Protein AF-B0CFI7-F1 (afdb_monomer)

Organism: Acaryochloris marina (strain MBIC 11017) (NCBI:txid329726)

Solvent-accessible surface area (backbone atoms only — not comparable to full-atom values): 7699 Å² total; per-residue (Å²): 131,90,52,71,66,58,32,52,49,47,22,70,41,61,67,42,56,55,71,58,42,42,52,53,54,68,72,40,55,72,67,60,38,50,46,51,53,52,19,49,52,55,17,55,74,74,70,41,62,69,40,56,46,61,66,74,72,33,76,87,41,39,67,55,53,53,52,38,52,52,51,19,47,54,52,48,54,50,52,50,51,53,52,46,56,52,30,47,74,76,36,50,72,57,36,68,71,58,54,97,61,78,49,47,63,60,54,28,44,52,42,30,40,50,49,35,35,74,77,68,68,39,90,68,59,44,62,61,71,58,28,77,88,57,88,83,102

Secondary structure (DSSP, 8-state):
---HHHHHHHHHHH---HHHHHHHHHHS-HHHHHHHHHHHHHHHHHT------GGGS-TTTHHHHHHHHHHHHHHHHHHHHHHHHHHHHH-HHHHHHS-TTTTHHHHHHHHHHHHHHHHH---PPPHHHH-TTS---

Mean predicted aligned error: 4.76 Å

Foldseek 3Di:
DDDLVLLVLLCVLQVDPSVVSVVLLVPDDPVLNVQLSVQSVVSVVVVHSFGARVCCVPPVCVVVLVVLLVVLCVVLVVVQVVVLVVCCVVPVPVSVVCPPDPPSLVSSQVSSCVCCCPVPVDRGDGSCRSRVPDDGD

Sequence (137 aa):
MLDNSDVMLFHRVTGCPIAQGKFYLQNLSFEKRFKMIDALQVAHQSGTSELHDPLEDDPDLQPIFEDVRLQARQEVDREHRQRMIELQNTSPKAADLCHPGRGLCHQQWLVMKRILREKYGIEWMTPAEMNPFIVFD

Structure (mmCIF, N/CA/C/O backbone):
data_AF-B0CFI7-F1
#
_entry.id   AF-B0CFI7-F1
#
loop_
_atom_site.group_PDB
_atom_site.id
_atom_site.type_symbol
_atom_site.label_atom_id
_atom_site.label_alt_id
_atom_site.label_comp_id
_atom_site.label_asym_id
_atom_site.label_entity_id
_atom_site.label_seq_id
_atom_site.pdbx_PDB_ins_code
_atom_site.Cartn_x
_atom_site.Cartn_y
_atom_site.Cartn_z
_atom_site.occupancy
_atom_site.B_iso_or_equiv
_atom_site.auth_seq_id
_atom_site.auth_comp_id
_atom_site.auth_asym_id
_atom_site.auth_atom_id
_atom_site.pdbx_PDB_model_num
ATOM 1 N N . MET A 1 1 ? 14.861 -13.433 -13.491 1.00 66.62 1 MET A N 1
ATOM 2 C CA . ME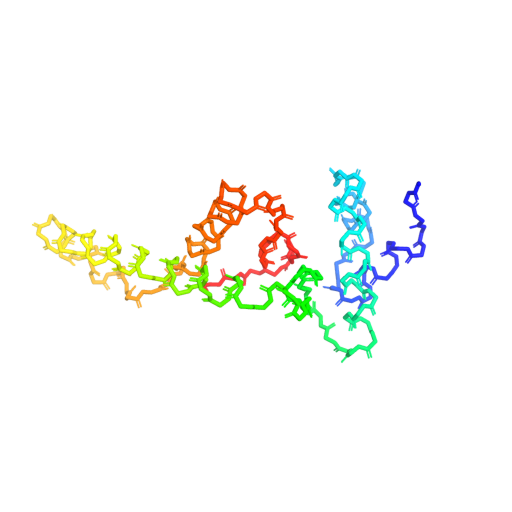T A 1 1 ? 15.922 -13.523 -12.459 1.00 66.62 1 MET A CA 1
ATOM 3 C C . MET A 1 1 ? 16.158 -12.105 -11.954 1.00 66.62 1 MET A C 1
ATOM 5 O O . MET A 1 1 ? 16.040 -11.212 -12.774 1.00 66.62 1 MET A O 1
ATOM 9 N N . LEU A 1 2 ? 16.369 -11.883 -10.650 1.00 83.94 2 LEU A N 1
ATOM 10 C CA . LEU A 1 2 ? 16.616 -10.529 -10.122 1.00 83.94 2 LEU A CA 1
ATOM 11 C C . LEU A 1 2 ? 17.992 -10.051 -10.596 1.00 83.94 2 LEU A C 1
ATOM 13 O O . LEU A 1 2 ? 18.971 -10.751 -10.326 1.00 83.94 2 LEU A O 1
ATOM 17 N N . ASP A 1 3 ? 18.057 -8.913 -11.283 1.00 91.00 3 ASP A N 1
ATOM 18 C CA . ASP A 1 3 ? 19.324 -8.341 -11.727 1.00 91.00 3 ASP A CA 1
ATOM 19 C C . ASP A 1 3 ? 19.977 -7.539 -10.588 1.00 91.00 3 ASP A C 1
ATOM 21 O O . ASP A 1 3 ? 19.315 -6.961 -9.724 1.00 91.00 3 ASP A O 1
ATOM 25 N N . ASN A 1 4 ? 21.307 -7.494 -10.572 1.00 92.69 4 ASN A N 1
ATOM 26 C CA . ASN A 1 4 ? 22.043 -6.620 -9.667 1.00 92.69 4 ASN A CA 1
ATOM 27 C C . ASN A 1 4 ? 21.726 -5.144 -9.948 1.00 92.69 4 ASN A C 1
ATOM 29 O O . ASN A 1 4 ? 21.750 -4.343 -9.015 1.00 92.69 4 ASN A O 1
ATOM 33 N N . SER A 1 5 ? 21.411 -4.784 -11.199 1.00 94.12 5 SER A N 1
ATOM 34 C CA . SER A 1 5 ? 20.990 -3.423 -11.547 1.00 94.12 5 SER A CA 1
ATOM 35 C C . SER A 1 5 ? 19.700 -3.014 -10.818 1.00 94.12 5 SER A C 1
ATOM 37 O O . SER A 1 5 ? 19.664 -1.922 -10.251 1.00 94.12 5 SER A O 1
ATOM 39 N N . ASP A 1 6 ? 18.717 -3.917 -10.705 1.00 94.75 6 ASP A N 1
ATOM 40 C CA . ASP A 1 6 ? 17.463 -3.692 -9.969 1.00 94.75 6 ASP A CA 1
ATOM 41 C C . ASP A 1 6 ? 17.723 -3.410 -8.485 1.00 94.75 6 ASP A C 1
ATOM 43 O O . ASP A 1 6 ? 17.160 -2.487 -7.899 1.00 94.75 6 ASP A O 1
ATOM 47 N N . VAL A 1 7 ? 18.620 -4.183 -7.865 1.00 95.00 7 VAL A N 1
ATOM 48 C CA . VAL A 1 7 ? 18.988 -4.002 -6.451 1.00 95.00 7 VAL A CA 1
ATOM 49 C C . VAL A 1 7 ? 19.688 -2.658 -6.236 1.00 95.00 7 VAL A C 1
ATOM 51 O O . VAL A 1 7 ? 19.430 -1.970 -5.246 1.00 95.00 7 VAL A O 1
ATOM 54 N N . MET A 1 8 ? 20.569 -2.267 -7.159 1.00 95.69 8 MET A N 1
ATOM 55 C CA . MET A 1 8 ? 21.259 -0.978 -7.091 1.00 95.69 8 MET A CA 1
ATOM 56 C C . MET A 1 8 ? 20.297 0.194 -7.300 1.00 95.69 8 MET A C 1
ATOM 58 O O . MET A 1 8 ? 20.432 1.213 -6.622 1.00 95.69 8 MET A O 1
ATOM 62 N N . LEU A 1 9 ? 19.318 0.049 -8.197 1.00 94.69 9 LEU A N 1
ATOM 63 C CA . LEU A 1 9 ? 18.261 1.035 -8.404 1.00 94.69 9 LEU A CA 1
ATOM 64 C C . LEU A 1 9 ? 17.400 1.180 -7.146 1.00 94.69 9 LE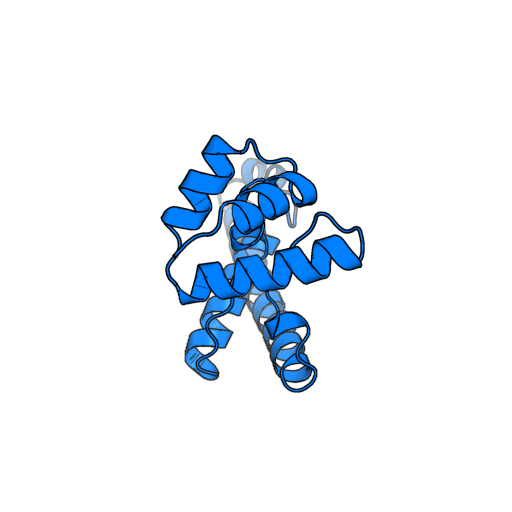U A C 1
ATOM 66 O O . LEU A 1 9 ? 17.184 2.295 -6.678 1.00 94.69 9 LEU A O 1
ATOM 70 N N . PHE A 1 10 ? 17.000 0.057 -6.547 1.00 93.69 10 PHE A N 1
ATOM 71 C CA . PHE A 1 10 ? 16.253 0.030 -5.294 1.00 93.69 10 PHE A CA 1
ATOM 72 C C . PHE A 1 10 ? 16.967 0.800 -4.182 1.00 93.69 10 PHE A C 1
ATOM 74 O O . PHE A 1 10 ? 16.374 1.675 -3.551 1.00 93.69 10 PHE A O 1
ATOM 81 N N . HIS A 1 11 ? 18.257 0.519 -3.975 1.00 93.19 11 HIS A N 1
ATOM 82 C CA . HIS A 1 11 ? 19.086 1.241 -3.009 1.00 93.19 11 HIS A CA 1
ATOM 83 C C . HIS A 1 11 ? 19.149 2.742 -3.316 1.00 93.19 11 HIS A C 1
ATOM 85 O O . HIS A 1 11 ? 19.003 3.558 -2.411 1.00 93.19 11 HIS A O 1
ATOM 91 N N . ARG A 1 12 ? 19.342 3.110 -4.587 1.00 93.00 12 ARG A N 1
ATOM 92 C CA . ARG A 1 12 ? 19.456 4.511 -5.009 1.00 93.00 12 ARG A CA 1
ATOM 93 C C . ARG A 1 12 ? 18.182 5.312 -4.748 1.00 93.00 12 ARG A C 1
ATOM 95 O O . ARG A 1 12 ? 18.289 6.451 -4.313 1.00 93.00 12 ARG A O 1
ATOM 102 N N . VAL A 1 13 ? 17.015 4.740 -5.042 1.00 92.88 13 VAL A N 1
ATOM 103 C CA . VAL A 1 13 ? 15.723 5.434 -4.916 1.00 92.88 13 VAL A CA 1
ATOM 104 C C . VAL A 1 13 ? 15.261 5.491 -3.460 1.00 92.88 13 VAL A C 1
ATOM 106 O O . VAL A 1 13 ? 14.839 6.541 -2.990 1.00 92.88 13 VAL A O 1
ATOM 109 N N . THR A 1 14 ? 15.369 4.380 -2.729 1.00 90.00 14 THR A N 1
ATOM 110 C CA . THR A 1 14 ? 14.785 4.258 -1.380 1.00 90.00 14 THR A CA 1
ATOM 111 C C . THR A 1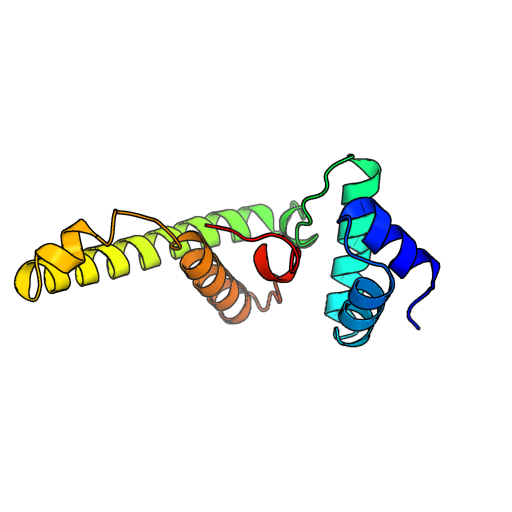 14 ? 15.769 4.544 -0.245 1.00 90.00 14 THR A C 1
ATOM 113 O O . THR A 1 14 ? 15.365 4.659 0.908 1.00 90.00 14 THR A O 1
ATOM 116 N N . GLY A 1 15 ? 17.077 4.569 -0.522 1.00 90.19 15 GLY A N 1
ATOM 117 C CA . GLY A 1 15 ? 18.126 4.611 0.503 1.00 90.19 15 GLY A CA 1
ATOM 118 C C . GLY A 1 15 ? 18.320 3.296 1.273 1.00 90.19 15 GLY A C 1
ATOM 119 O O . GLY A 1 15 ? 19.213 3.204 2.117 1.00 90.19 15 GLY A O 1
ATOM 120 N N . CYS A 1 16 ? 17.533 2.253 0.987 1.00 89.62 16 CYS A N 1
ATOM 121 C CA . CYS A 1 16 ? 17.607 0.967 1.679 1.00 89.62 16 CYS A CA 1
ATOM 122 C C . CYS A 1 16 ? 18.979 0.291 1.493 1.00 89.62 16 CYS A C 1
ATOM 124 O O . CYS A 1 16 ? 19.458 0.216 0.358 1.00 89.62 16 CYS A O 1
ATOM 126 N N . PRO A 1 17 ? 19.615 -0.264 2.544 1.00 93.75 17 PRO A N 1
ATOM 127 C CA . PRO A 1 17 ? 20.860 -1.015 2.402 1.00 93.75 17 PRO A CA 1
ATOM 128 C C . PRO A 1 17 ? 20.762 -2.145 1.364 1.00 93.75 17 PRO A C 1
ATOM 130 O O . PRO A 1 17 ? 19.828 -2.944 1.390 1.00 93.75 17 PRO A O 1
ATOM 133 N N . ILE A 1 18 ? 21.775 -2.272 0.497 1.00 94.19 18 ILE A N 1
ATOM 134 C CA . ILE A 1 18 ? 21.800 -3.212 -0.646 1.00 94.19 18 ILE A CA 1
ATOM 135 C C . ILE A 1 18 ? 21.410 -4.645 -0.247 1.00 94.19 18 ILE A C 1
ATOM 137 O O . ILE A 1 18 ? 20.615 -5.288 -0.931 1.00 94.19 18 ILE A O 1
ATOM 141 N N . ALA A 1 19 ? 21.947 -5.156 0.866 1.00 93.75 19 ALA A N 1
ATOM 142 C CA . ALA A 1 19 ? 21.654 -6.513 1.331 1.00 93.75 19 ALA A CA 1
ATOM 143 C C . ALA A 1 19 ? 20.172 -6.697 1.703 1.00 93.75 19 ALA A C 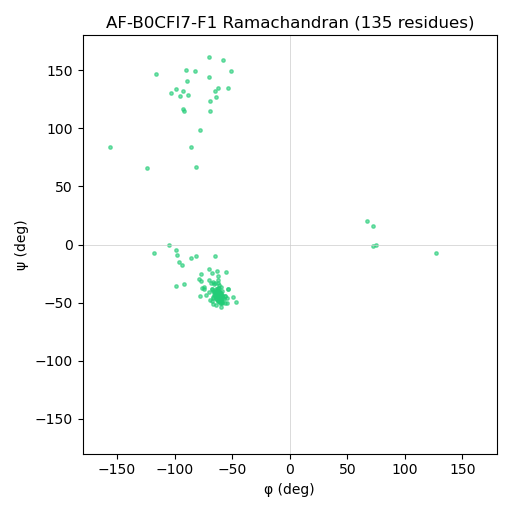1
ATOM 145 O O . ALA A 1 19 ? 19.572 -7.721 1.373 1.00 93.75 19 ALA A O 1
ATOM 146 N N . GLN A 1 20 ? 19.576 -5.691 2.346 1.00 92.12 20 GLN A N 1
ATOM 147 C CA . GLN A 1 20 ? 18.175 -5.705 2.755 1.00 92.12 20 GLN A CA 1
ATOM 148 C C . GLN A 1 20 ? 17.244 -5.535 1.550 1.00 92.12 20 GLN A C 1
ATOM 150 O O . GLN A 1 20 ? 16.293 -6.303 1.413 1.00 92.12 20 GLN A O 1
ATOM 155 N N . GLY A 1 21 ? 17.563 -4.617 0.631 1.00 92.25 21 GLY A N 1
ATOM 156 C CA . GLY A 1 21 ? 16.830 -4.445 -0.625 1.00 92.25 21 GLY A CA 1
ATOM 157 C C . GLY A 1 21 ? 16.850 -5.714 -1.481 1.00 92.25 21 GLY A C 1
ATOM 158 O O . GLY A 1 21 ? 15.808 -6.166 -1.951 1.00 92.25 21 GLY A O 1
ATOM 159 N N . LYS A 1 22 ? 18.013 -6.372 -1.601 1.00 94.12 22 LYS A N 1
ATOM 160 C CA . LYS A 1 22 ? 18.137 -7.662 -2.296 1.00 94.12 22 LYS A CA 1
ATOM 161 C C . LYS A 1 22 ? 17.251 -8.731 -1.667 1.00 94.12 22 LYS A C 1
ATOM 163 O O . LYS A 1 22 ? 16.514 -9.400 -2.387 1.00 94.12 22 LYS A O 1
ATOM 168 N N . PHE A 1 23 ? 17.315 -8.887 -0.344 1.00 93.88 23 PHE A N 1
ATOM 169 C CA . PHE A 1 23 ? 16.495 -9.863 0.370 1.00 93.88 23 PHE A CA 1
ATOM 170 C C . PHE A 1 23 ? 15.001 -9.593 0.160 1.00 93.88 23 PHE A C 1
ATOM 172 O O . PHE A 1 23 ? 14.252 -10.510 -0.171 1.00 93.88 23 PHE A O 1
ATOM 179 N N . TYR A 1 24 ? 14.568 -8.339 0.285 1.00 92.44 24 TYR A N 1
ATOM 180 C CA . TYR A 1 24 ? 13.177 -7.951 0.075 1.00 92.44 24 TYR A CA 1
ATOM 181 C C . TYR A 1 24 ? 12.700 -8.285 -1.349 1.00 92.44 24 TYR A C 1
ATOM 183 O O . TYR A 1 24 ? 11.743 -9.042 -1.516 1.00 92.44 24 TYR A O 1
ATOM 191 N N . LEU A 1 25 ? 13.422 -7.828 -2.380 1.00 93.31 25 LEU A N 1
ATOM 192 C CA . LEU A 1 25 ? 13.063 -8.077 -3.780 1.00 93.31 25 LEU A CA 1
ATOM 193 C C . LEU A 1 25 ? 13.049 -9.571 -4.132 1.00 93.31 25 LEU A C 1
ATOM 195 O O . LEU A 1 25 ? 12.209 -10.009 -4.915 1.00 93.31 25 LEU A O 1
ATOM 199 N N . GLN A 1 26 ? 13.946 -10.376 -3.552 1.00 94.38 26 GLN A N 1
ATOM 200 C CA . GLN A 1 26 ? 13.978 -11.826 -3.773 1.00 94.38 26 GLN A CA 1
ATOM 201 C C . GLN A 1 26 ? 12.753 -12.553 -3.210 1.00 94.38 26 GLN A C 1
ATOM 203 O O . GLN A 1 26 ? 12.340 -13.548 -3.808 1.00 94.38 26 GLN A O 1
ATOM 208 N N . ASN A 1 27 ? 12.177 -12.054 -2.114 1.00 93.75 27 ASN A N 1
ATOM 209 C CA . ASN A 1 27 ? 11.010 -12.648 -1.458 1.00 93.75 27 ASN A CA 1
ATOM 210 C C . ASN A 1 27 ? 9.668 -12.194 -2.057 1.00 93.75 27 ASN A C 1
ATOM 212 O O . ASN A 1 27 ? 8.636 -12.795 -1.764 1.00 93.75 27 ASN A O 1
ATOM 216 N N . LEU A 1 28 ? 9.655 -11.170 -2.915 1.00 93.12 28 LEU A N 1
ATOM 217 C CA . LEU A 1 28 ? 8.455 -10.797 -3.663 1.00 93.12 28 LEU A CA 1
ATOM 218 C C . LEU A 1 28 ? 8.115 -11.845 -4.729 1.00 93.12 28 LEU A C 1
ATOM 220 O O . LEU A 1 28 ? 9.008 -12.377 -5.402 1.00 93.12 28 LEU A O 1
ATOM 224 N N . SER A 1 29 ? 6.813 -12.069 -4.942 1.00 93.69 29 SER A N 1
ATOM 225 C CA . SER A 1 29 ? 6.328 -12.789 -6.123 1.00 93.69 29 SER A CA 1
ATOM 226 C C . SER A 1 29 ? 6.788 -12.081 -7.399 1.00 93.69 29 SER A C 1
ATOM 228 O O . SER A 1 29 ? 7.131 -10.896 -7.382 1.00 93.69 29 SER A O 1
ATOM 230 N N . PHE A 1 30 ? 6.807 -12.809 -8.516 1.00 92.44 30 PHE A N 1
ATOM 231 C CA . PHE A 1 30 ? 7.240 -12.250 -9.796 1.00 92.44 30 PHE A CA 1
ATOM 232 C C . PHE A 1 30 ? 6.455 -10.981 -10.165 1.00 92.44 30 PHE A C 1
ATOM 234 O O . PHE A 1 30 ? 7.062 -9.965 -10.485 1.00 92.44 30 PHE A O 1
ATOM 241 N N . GLU A 1 31 ? 5.130 -11.012 -10.021 1.00 92.00 31 GLU A N 1
ATOM 242 C CA . GLU A 1 31 ? 4.239 -9.886 -10.329 1.00 92.00 31 GLU A CA 1
ATOM 243 C C . GLU A 1 31 ? 4.517 -8.660 -9.452 1.00 92.00 31 GLU A C 1
ATOM 245 O O . GLU A 1 31 ? 4.707 -7.560 -9.963 1.00 92.00 31 GLU A O 1
ATOM 250 N N . LYS A 1 32 ? 4.623 -8.846 -8.129 1.00 93.31 32 LYS A N 1
ATOM 251 C CA . LYS A 1 32 ? 4.916 -7.741 -7.201 1.00 93.31 32 LYS A CA 1
ATOM 252 C C . LYS A 1 32 ? 6.295 -7.145 -7.447 1.00 93.31 32 LYS A C 1
ATOM 254 O O . LYS A 1 32 ? 6.481 -5.938 -7.366 1.00 93.31 32 LYS A O 1
ATOM 259 N N . ARG A 1 33 ? 7.275 -7.993 -7.758 1.00 94.50 33 ARG A N 1
ATOM 260 C CA . ARG A 1 33 ? 8.630 -7.552 -8.093 1.00 94.50 33 ARG A CA 1
ATOM 261 C C . ARG A 1 33 ? 8.652 -6.752 -9.387 1.00 94.50 33 ARG A C 1
ATOM 263 O O . ARG A 1 33 ? 9.357 -5.756 -9.446 1.00 94.50 33 ARG A O 1
ATOM 270 N N . PHE A 1 34 ? 7.889 -7.177 -10.391 1.00 93.06 34 PHE A N 1
ATOM 271 C CA . PHE A 1 34 ? 7.768 -6.454 -11.651 1.00 93.06 34 PHE A CA 1
ATOM 272 C C . PHE A 1 34 ? 7.195 -5.050 -11.423 1.00 93.06 34 PHE A C 1
ATOM 274 O O . PHE A 1 34 ? 7.837 -4.075 -11.799 1.00 93.06 34 PHE A O 1
ATOM 281 N N . LYS A 1 35 ? 6.075 -4.944 -10.694 1.00 94.19 35 LYS A N 1
ATOM 282 C CA . LYS A 1 35 ? 5.480 -3.656 -10.296 1.00 94.19 35 LYS A CA 1
ATOM 283 C C . LYS A 1 35 ? 6.449 -2.764 -9.526 1.00 94.19 35 LYS A C 1
ATOM 285 O O . LYS A 1 35 ? 6.555 -1.577 -9.800 1.00 94.19 35 LYS A O 1
ATOM 290 N N . MET A 1 36 ? 7.176 -3.346 -8.574 1.00 94.19 36 MET A N 1
ATOM 291 C CA . MET A 1 36 ? 8.171 -2.628 -7.783 1.00 94.19 36 MET A CA 1
ATOM 292 C C . MET A 1 36 ? 9.294 -2.066 -8.663 1.00 94.19 36 MET A C 1
ATOM 294 O O . MET A 1 36 ? 9.682 -0.917 -8.495 1.00 94.19 36 MET A O 1
ATOM 298 N N . ILE A 1 37 ? 9.823 -2.857 -9.601 1.00 93.75 37 ILE A N 1
ATOM 299 C CA . ILE A 1 37 ? 10.890 -2.406 -10.504 1.00 93.75 37 ILE A CA 1
ATOM 300 C C . ILE A 1 37 ? 10.392 -1.291 -11.428 1.00 93.75 37 ILE A C 1
ATOM 302 O O . ILE A 1 37 ? 11.112 -0.316 -11.626 1.00 93.75 37 ILE A O 1
ATOM 306 N N . ASP A 1 38 ? 9.169 -1.401 -11.943 1.00 93.69 38 AS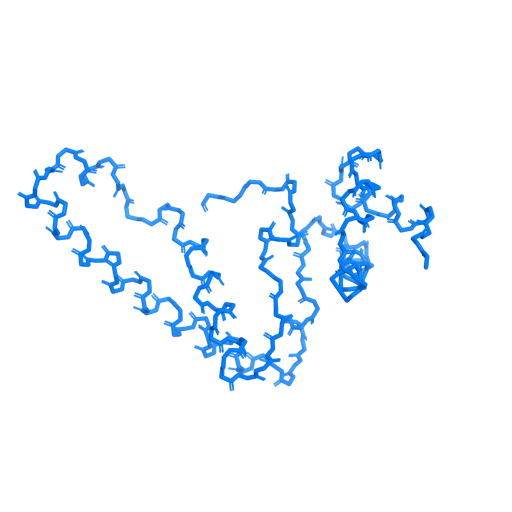P A N 1
ATOM 307 C CA . ASP A 1 38 ? 8.549 -0.359 -12.766 1.00 93.69 38 ASP A CA 1
ATOM 308 C C . ASP A 1 38 ? 8.386 0.955 -11.977 1.00 93.69 38 ASP A C 1
ATOM 310 O O . ASP A 1 38 ? 8.893 2.004 -12.379 1.00 93.69 38 ASP A O 1
ATOM 314 N N . ALA A 1 39 ? 7.835 0.877 -10.761 1.00 93.94 39 ALA A N 1
ATOM 315 C CA . ALA A 1 39 ? 7.709 2.024 -9.862 1.00 93.94 39 ALA A CA 1
ATOM 316 C C . ALA A 1 39 ? 9.065 2.673 -9.528 1.00 93.94 39 ALA A C 1
ATOM 318 O O . ALA A 1 39 ? 9.181 3.897 -9.494 1.00 93.94 39 ALA A O 1
ATOM 319 N N . LEU A 1 40 ? 10.121 1.876 -9.320 1.00 93.19 40 LEU A N 1
ATOM 320 C CA . LEU A 1 40 ? 11.478 2.387 -9.091 1.00 93.19 40 LEU A CA 1
ATOM 321 C C . LEU A 1 40 ? 12.023 3.158 -10.295 1.00 93.19 40 LEU A C 1
ATOM 323 O O . LEU A 1 40 ? 12.742 4.140 -10.114 1.00 93.19 40 LEU A O 1
ATOM 327 N N . GLN A 1 41 ? 11.732 2.704 -11.515 1.00 93.06 41 GLN A N 1
ATOM 328 C CA . GLN A 1 41 ? 12.178 3.384 -12.730 1.00 93.06 41 GLN A CA 1
ATOM 329 C C . GLN A 1 41 ? 11.500 4.745 -12.863 1.00 93.06 41 GLN A C 1
ATOM 331 O O . GLN A 1 41 ? 12.193 5.740 -13.087 1.00 93.06 41 GLN A O 1
ATOM 336 N N . VAL A 1 42 ? 10.183 4.799 -12.650 1.00 91.25 42 VAL A N 1
ATOM 337 C CA . VAL A 1 42 ? 9.411 6.050 -12.631 1.00 91.25 42 VAL A CA 1
ATOM 338 C C . VAL A 1 42 ? 9.944 6.990 -11.549 1.00 91.25 42 VAL A C 1
ATOM 340 O O . VAL A 1 42 ? 10.287 8.138 -11.833 1.00 91.25 42 VAL A O 1
ATOM 343 N N . ALA A 1 43 ? 10.110 6.494 -10.323 1.00 91.31 43 ALA A N 1
ATOM 344 C CA . ALA A 1 43 ? 10.606 7.286 -9.203 1.00 91.31 43 ALA A CA 1
ATOM 345 C C . ALA A 1 43 ? 12.016 7.842 -9.455 1.00 91.31 43 ALA A C 1
ATOM 347 O O . ALA A 1 43 ? 12.280 9.021 -9.212 1.00 91.31 43 ALA A O 1
ATOM 348 N N . HIS A 1 44 ? 12.907 7.030 -10.034 1.00 91.75 44 HIS A N 1
ATOM 349 C CA . HIS A 1 44 ? 14.251 7.466 -10.403 1.00 91.75 44 HIS A CA 1
ATOM 350 C C . HIS A 1 44 ? 14.245 8.586 -11.450 1.00 91.75 44 HIS A C 1
ATOM 352 O O . HIS A 1 44 ? 15.049 9.511 -11.340 1.00 91.75 44 HIS A O 1
ATOM 358 N N . GLN A 1 45 ? 13.354 8.511 -12.443 1.00 89.75 45 GLN A N 1
ATOM 359 C CA . GLN A 1 45 ? 13.219 9.530 -13.489 1.00 89.75 45 GLN A CA 1
ATOM 360 C C . GLN A 1 45 ? 12.631 10.835 -12.943 1.00 89.75 45 GLN A C 1
ATOM 362 O O . GLN A 1 45 ? 13.118 11.913 -13.283 1.00 89.75 45 GLN A O 1
ATOM 367 N N . SER A 1 46 ? 11.628 10.740 -12.069 1.00 87.94 46 SER A N 1
ATOM 368 C CA . SER A 1 46 ? 10.959 11.901 -11.470 1.00 87.94 46 SER A CA 1
ATOM 369 C C . SER A 1 46 ? 11.710 12.501 -10.275 1.00 87.94 46 SER A C 1
ATOM 371 O O . SER A 1 46 ? 11.350 13.577 -9.804 1.00 87.94 46 SER A O 1
ATOM 373 N N . GLY A 1 47 ? 12.751 11.831 -9.769 1.00 88.12 47 GLY A N 1
ATOM 374 C CA . GLY A 1 47 ? 13.527 12.283 -8.610 1.00 88.12 47 GLY A CA 1
ATOM 375 C C . GLY A 1 47 ? 12.792 12.156 -7.270 1.00 88.12 47 GLY A C 1
ATOM 376 O O . GLY A 1 47 ? 13.217 12.766 -6.290 1.00 88.12 47 GLY A O 1
ATOM 377 N N . THR A 1 48 ? 11.706 11.380 -7.221 1.00 86.69 48 THR A N 1
ATOM 378 C CA . THR A 1 48 ? 10.990 11.056 -5.980 1.00 86.69 48 THR A CA 1
ATOM 379 C C . THR A 1 48 ? 11.564 9.788 -5.352 1.00 86.69 48 THR A C 1
ATOM 381 O O . THR A 1 48 ? 12.076 8.908 -6.043 1.00 86.69 48 THR A O 1
ATOM 384 N N . SER A 1 49 ? 11.492 9.698 -4.027 1.00 83.00 49 SER A N 1
ATOM 385 C CA . SER A 1 49 ? 11.815 8.487 -3.266 1.00 83.00 49 SER A CA 1
ATOM 386 C C . SER A 1 49 ? 10.577 7.673 -2.883 1.00 83.00 49 SER A C 1
ATOM 388 O O . SER A 1 49 ? 10.723 6.567 -2.367 1.00 83.00 49 SER A O 1
ATOM 390 N N . GLU A 1 50 ? 9.376 8.216 -3.096 1.00 87.38 50 GLU A N 1
ATOM 391 C CA . GLU A 1 50 ? 8.112 7.534 -2.816 1.00 87.38 50 GLU A CA 1
ATOM 392 C C . GLU A 1 50 ? 7.663 6.727 -4.034 1.00 87.38 50 GLU A C 1
ATOM 394 O O . GLU A 1 50 ? 7.624 7.228 -5.159 1.00 87.38 50 GLU A O 1
ATOM 399 N N . LEU A 1 51 ? 7.352 5.455 -3.794 1.00 92.38 51 LEU A N 1
ATOM 400 C CA . LEU A 1 51 ? 6.911 4.504 -4.804 1.00 92.38 51 LEU A CA 1
ATOM 401 C C . LEU A 1 51 ? 5.388 4.375 -4.782 1.00 92.38 51 LEU A C 1
ATOM 403 O O . LEU A 1 51 ? 4.793 4.172 -3.721 1.00 92.38 51 LEU A O 1
ATOM 407 N N . HIS A 1 52 ? 4.781 4.411 -5.963 1.00 91.50 52 HIS A N 1
ATOM 408 C CA . HIS A 1 52 ? 3.354 4.173 -6.179 1.00 91.50 52 HIS A CA 1
ATOM 409 C C . HIS A 1 52 ? 3.171 2.918 -7.033 1.00 91.50 52 HIS A C 1
ATOM 411 O O . HIS A 1 52 ? 4.031 2.608 -7.860 1.00 91.50 52 HIS A O 1
ATOM 417 N N . ASP A 1 53 ? 2.092 2.157 -6.812 1.00 93.81 53 ASP A N 1
ATOM 418 C CA . ASP A 1 53 ? 1.764 1.058 -7.728 1.00 93.81 53 ASP A CA 1
ATOM 419 C C . ASP A 1 53 ? 1.440 1.685 -9.096 1.00 93.81 53 ASP A C 1
ATOM 421 O O . ASP A 1 53 ? 0.581 2.564 -9.135 1.00 93.81 53 ASP A O 1
ATOM 425 N N . PRO A 1 54 ? 2.071 1.260 -10.2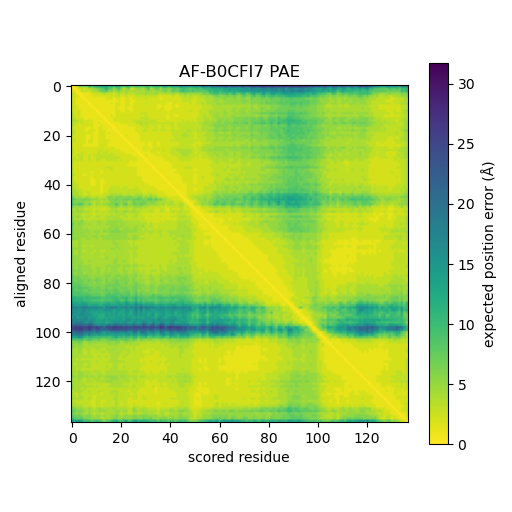07 1.00 92.44 54 PRO A N 1
ATOM 426 C CA . PRO A 1 54 ? 1.852 1.865 -11.526 1.00 92.44 54 PRO A CA 1
ATOM 427 C C . PRO A 1 54 ? 0.383 1.893 -11.972 1.00 92.44 54 PRO A C 1
ATOM 429 O O . PRO A 1 54 ? -0.010 2.732 -12.777 1.00 92.44 54 PRO A O 1
ATOM 432 N N . LEU A 1 55 ? -0.456 1.001 -11.427 1.00 93.62 55 LEU A N 1
ATOM 433 C CA . LEU A 1 55 ? -1.900 1.016 -11.674 1.00 93.62 55 LEU A CA 1
ATOM 434 C C . LEU A 1 55 ? -2.595 2.283 -11.155 1.00 93.62 55 LEU A C 1
ATOM 436 O O . LEU A 1 55 ? -3.677 2.610 -11.634 1.00 93.62 55 LEU A O 1
ATOM 440 N N . GLU A 1 56 ? -2.011 2.983 -10.180 1.00 91.38 56 GLU A N 1
ATOM 441 C CA . GLU A 1 56 ? -2.534 4.2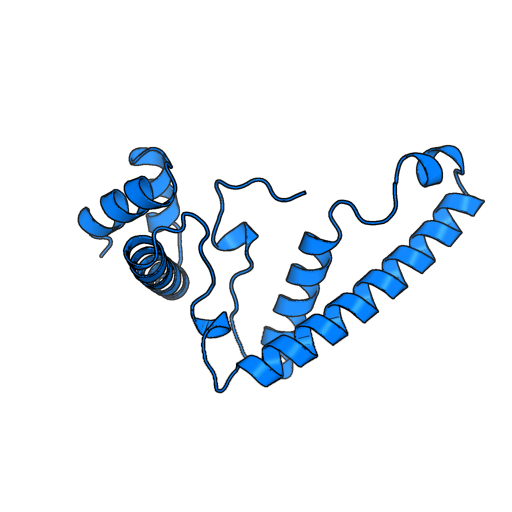62 -9.691 1.00 91.38 56 GLU A CA 1
ATOM 442 C C . GLU A 1 56 ? -2.366 5.392 -10.706 1.00 91.38 56 GLU A C 1
ATOM 444 O O . GLU A 1 56 ? -3.096 6.374 -10.614 1.00 91.38 56 GLU A O 1
ATOM 449 N N . ASP A 1 57 ? -1.445 5.249 -11.662 1.00 89.88 57 ASP A N 1
ATOM 450 C CA . ASP A 1 57 ? -1.166 6.233 -12.711 1.00 89.88 57 ASP A CA 1
ATOM 451 C C . ASP A 1 57 ? -1.860 5.887 -14.041 1.00 89.88 57 ASP A C 1
ATOM 453 O O . ASP A 1 57 ? -1.827 6.681 -14.984 1.00 89.88 57 ASP A O 1
ATOM 457 N N . ASP A 1 58 ? -2.524 4.729 -14.123 1.00 92.88 58 ASP A N 1
ATOM 458 C CA . ASP A 1 58 ? -3.268 4.303 -15.308 1.00 92.88 58 ASP A CA 1
ATOM 459 C C . ASP A 1 58 ? -4.525 5.183 -15.497 1.00 92.88 58 ASP A C 1
ATOM 461 O O . ASP A 1 58 ? -5.437 5.146 -14.658 1.00 92.88 58 ASP A O 1
ATOM 465 N N . PRO A 1 59 ? -4.615 5.973 -16.588 1.00 95.19 59 PRO A N 1
ATOM 466 C CA . PRO A 1 59 ? -5.731 6.888 -16.814 1.00 95.19 59 PRO A CA 1
ATOM 467 C C . PRO A 1 59 ? -7.083 6.176 -16.940 1.00 95.19 59 PRO A C 1
ATOM 469 O O . PRO A 1 59 ? -8.105 6.771 -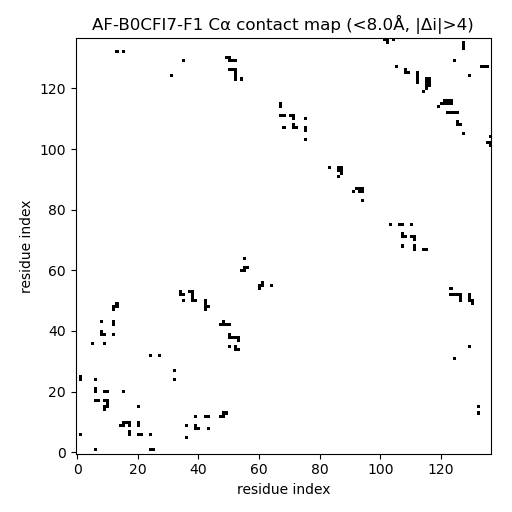16.594 1.00 95.19 59 PRO A O 1
ATOM 472 N N . ASP A 1 60 ? -7.106 4.915 -17.381 1.00 96.00 60 ASP A N 1
ATOM 473 C CA . ASP A 1 60 ? -8.339 4.135 -17.505 1.00 96.00 60 ASP A CA 1
ATOM 474 C C . ASP A 1 60 ? -8.827 3.632 -16.135 1.00 96.00 60 ASP A C 1
ATOM 476 O O . ASP A 1 60 ? -10.027 3.422 -15.930 1.00 96.00 60 ASP A O 1
ATOM 480 N N . LEU A 1 61 ? -7.913 3.478 -15.170 1.00 96.06 61 LEU A N 1
ATOM 481 C CA . LEU A 1 61 ? -8.227 3.049 -13.806 1.00 96.06 61 LEU A CA 1
ATOM 482 C C . LEU A 1 61 ? -8.457 4.218 -12.844 1.00 96.06 61 LEU A C 1
ATOM 484 O O . LEU A 1 61 ? -9.078 4.007 -11.800 1.00 96.06 61 LEU A O 1
ATOM 488 N N . GLN A 1 62 ? -8.027 5.438 -13.181 1.00 94.94 62 GLN A N 1
ATOM 489 C CA . GLN A 1 62 ? -8.211 6.629 -12.337 1.00 94.94 62 GLN A CA 1
ATOM 490 C C . GLN A 1 62 ? -9.644 6.777 -11.793 1.00 94.94 62 GLN A C 1
ATOM 492 O O . GLN A 1 62 ? -9.793 6.878 -10.572 1.00 94.94 62 GLN A O 1
ATOM 497 N N . PRO A 1 63 ? -10.717 6.683 -12.611 1.00 97.31 63 PRO A N 1
ATOM 498 C CA . PRO A 1 63 ? -12.082 6.813 -12.094 1.00 97.31 63 PRO A CA 1
ATOM 499 C C . PRO A 1 63 ? -12.446 5.726 -11.072 1.00 97.31 63 PRO A C 1
ATOM 501 O O . PRO A 1 63 ? -13.193 5.982 -10.127 1.00 97.31 63 PRO A O 1
ATOM 504 N N . ILE A 1 64 ? -11.905 4.513 -11.237 1.00 97.81 64 ILE A N 1
ATOM 505 C CA . ILE A 1 64 ? -12.101 3.404 -10.296 1.00 97.81 64 ILE A CA 1
ATOM 506 C C . ILE A 1 64 ? -11.369 3.706 -8.989 1.00 97.81 64 ILE A C 1
ATOM 508 O O . ILE A 1 64 ? -11.954 3.574 -7.917 1.00 97.81 64 ILE A O 1
ATOM 512 N N . PHE A 1 65 ? -10.107 4.136 -9.049 1.00 96.94 65 PHE A N 1
ATOM 513 C CA . PHE A 1 65 ? -9.341 4.477 -7.851 1.00 96.94 65 PHE A CA 1
ATOM 514 C C . PHE A 1 65 ? -9.967 5.638 -7.074 1.00 96.94 65 PHE A C 1
ATOM 516 O O . PHE A 1 65 ? -10.009 5.583 -5.846 1.00 96.94 65 PHE A O 1
ATOM 523 N N . GLU A 1 66 ? -10.484 6.664 -7.749 1.00 96.56 66 GLU A N 1
ATOM 524 C CA . GLU A 1 66 ? -11.187 7.780 -7.107 1.00 96.56 66 GLU A CA 1
ATOM 525 C C . GLU A 1 66 ? -12.457 7.325 -6.375 1.00 96.56 66 GLU A C 1
ATOM 527 O O . GLU A 1 66 ? -12.633 7.636 -5.192 1.00 96.56 66 GLU A O 1
ATOM 532 N N . ASP A 1 67 ? -13.308 6.536 -7.038 1.00 97.69 67 ASP A N 1
ATOM 533 C CA . ASP A 1 67 ? -14.520 5.971 -6.436 1.00 97.69 67 ASP A CA 1
ATOM 534 C C . ASP A 1 67 ? -14.183 5.059 -5.245 1.00 97.69 67 ASP A C 1
ATOM 536 O O . ASP A 1 67 ? -14.753 5.182 -4.157 1.00 97.69 67 ASP A O 1
ATOM 540 N N . VAL A 1 68 ? -13.181 4.192 -5.397 1.00 98.06 68 VAL A N 1
ATOM 541 C CA . VAL A 1 68 ? -12.750 3.289 -4.326 1.00 98.06 68 VAL A CA 1
ATOM 542 C C . VAL A 1 68 ? -12.138 4.050 -3.146 1.00 98.06 68 VAL A C 1
ATOM 544 O O . VAL A 1 68 ? -12.435 3.710 -1.999 1.00 98.06 68 VAL A O 1
ATOM 547 N N . ARG A 1 69 ? -11.340 5.102 -3.382 1.00 97.12 69 ARG A N 1
ATOM 548 C CA . ARG A 1 69 ? -10.821 5.985 -2.317 1.00 97.12 69 ARG A CA 1
ATOM 549 C C . ARG A 1 69 ? -11.970 6.627 -1.541 1.00 97.12 69 ARG A C 1
ATOM 551 O O . ARG A 1 69 ? -11.941 6.648 -0.309 1.00 97.12 69 ARG A O 1
ATOM 558 N N . LEU A 1 70 ? -13.001 7.107 -2.240 1.00 97.25 70 LEU A N 1
ATOM 559 C CA . LEU A 1 70 ? -14.180 7.696 -1.609 1.00 97.25 70 LEU A CA 1
ATOM 560 C C . LEU A 1 70 ? -14.951 6.666 -0.770 1.00 97.25 70 LEU A C 1
ATOM 562 O O . LEU A 1 70 ? -15.266 6.946 0.389 1.00 97.25 70 LEU A O 1
ATOM 566 N N . GLN A 1 71 ? -15.207 5.472 -1.314 1.00 97.50 71 GLN A N 1
ATOM 567 C CA . GLN A 1 71 ? -15.880 4.385 -0.592 1.00 97.50 71 GLN A CA 1
ATOM 568 C C . GLN A 1 71 ? -15.096 3.963 0.654 1.00 97.50 71 GLN A C 1
ATOM 570 O O . GLN A 1 71 ? -15.669 3.859 1.739 1.00 97.50 71 GLN A O 1
ATOM 575 N N . ALA A 1 72 ? -13.782 3.773 0.523 1.00 97.12 72 ALA A N 1
ATOM 576 C CA . ALA A 1 72 ? -12.923 3.376 1.630 1.00 97.12 72 ALA A CA 1
ATOM 577 C C . ALA A 1 72 ? -12.903 4.425 2.743 1.00 97.12 72 ALA A C 1
ATOM 579 O O . ALA A 1 72 ? -13.039 4.084 3.917 1.00 97.12 72 ALA A O 1
ATOM 580 N N . ARG A 1 73 ? -12.804 5.708 2.380 1.00 95.31 73 ARG A N 1
ATOM 581 C CA . ARG A 1 73 ? -12.880 6.808 3.340 1.00 95.31 73 ARG A CA 1
ATOM 582 C C . ARG A 1 73 ? -14.209 6.811 4.089 1.00 95.31 73 ARG A C 1
ATOM 584 O O . ARG A 1 73 ? -14.209 6.889 5.311 1.00 95.31 73 ARG A O 1
ATOM 591 N N . GLN A 1 74 ? -15.330 6.699 3.379 1.00 96.06 74 GLN A N 1
ATOM 592 C CA . GLN A 1 74 ? -16.656 6.686 4.003 1.00 96.06 74 GLN A CA 1
ATOM 593 C C . GLN A 1 74 ? -16.839 5.498 4.954 1.00 96.06 74 GLN A C 1
ATOM 595 O O . GLN A 1 74 ? -17.409 5.659 6.035 1.00 96.06 74 GLN A O 1
ATOM 600 N N . GLU A 1 75 ? -16.358 4.315 4.566 1.00 96.50 75 GLU A N 1
ATOM 601 C CA . GLU A 1 75 ? -16.420 3.117 5.401 1.00 96.50 75 GLU A CA 1
ATOM 602 C C . GLU A 1 75 ? -15.598 3.288 6.681 1.00 96.50 75 GLU A C 1
ATOM 604 O O . GLU A 1 75 ? -16.145 3.137 7.776 1.00 96.50 75 GLU A O 1
ATOM 609 N N . VAL A 1 76 ? -14.330 3.688 6.550 1.00 94.81 76 VAL A N 1
ATOM 610 C CA . VAL A 1 76 ? -13.417 3.877 7.685 1.00 94.81 76 VAL A CA 1
ATOM 611 C C . VAL A 1 76 ? -13.888 5.005 8.601 1.00 94.81 76 VAL A C 1
ATOM 613 O O . VAL A 1 76 ? -13.911 4.827 9.816 1.00 94.81 76 VAL A O 1
ATOM 616 N N . ASP A 1 77 ? -14.337 6.139 8.058 1.00 92.50 77 ASP A N 1
ATOM 617 C CA . ASP A 1 77 ? -14.835 7.266 8.858 1.00 92.50 77 ASP A CA 1
ATOM 618 C C . ASP A 1 77 ? -16.079 6.870 9.669 1.00 92.50 77 ASP A C 1
ATOM 620 O O . ASP A 1 77 ? -16.248 7.290 10.820 1.00 92.50 77 ASP A O 1
ATOM 624 N N . ARG A 1 78 ? -16.957 6.041 9.091 1.00 93.62 78 ARG A N 1
ATOM 625 C CA . ARG A 1 78 ? -18.146 5.518 9.774 1.00 93.62 78 ARG A CA 1
ATOM 626 C C . ARG A 1 78 ? -17.764 4.567 10.907 1.00 93.62 78 ARG A C 1
ATOM 628 O O . ARG A 1 78 ? -18.279 4.721 12.014 1.00 93.62 78 ARG A O 1
ATOM 635 N N . GLU A 1 79 ? -16.874 3.612 10.648 1.00 92.06 79 GLU A N 1
ATOM 636 C CA . GLU A 1 79 ? -16.408 2.654 11.659 1.00 92.06 79 GLU A CA 1
ATOM 637 C C . GLU A 1 79 ? -15.643 3.345 12.788 1.00 92.06 79 GLU A C 1
ATOM 639 O O . GLU A 1 79 ? -15.906 3.099 13.967 1.00 92.06 79 GLU A O 1
ATOM 644 N N . HIS A 1 80 ? -14.749 4.270 12.437 1.00 90.56 80 HIS A N 1
ATOM 645 C CA . HIS A 1 80 ? -14.002 5.063 13.400 1.00 90.56 80 HIS A CA 1
ATOM 646 C C . HIS A 1 80 ? -14.948 5.873 14.289 1.00 90.56 80 HIS A C 1
ATOM 648 O O . HIS A 1 80 ? -14.835 5.816 15.512 1.00 90.56 80 HIS A O 1
ATOM 654 N N . ARG A 1 81 ? -15.940 6.558 13.706 1.00 90.06 81 ARG A N 1
ATOM 655 C CA . ARG A 1 81 ? -16.939 7.314 14.474 1.00 90.06 81 ARG A CA 1
ATOM 656 C C . ARG A 1 81 ? -17.691 6.430 15.465 1.00 90.06 81 ARG A C 1
ATOM 658 O O . ARG A 1 81 ? -17.842 6.821 16.621 1.00 90.06 81 ARG A O 1
ATOM 665 N N . GLN A 1 82 ? -18.145 5.256 15.030 1.00 89.88 82 GLN A N 1
ATOM 666 C CA . GLN A 1 82 ? -18.863 4.322 15.896 1.00 89.88 82 GLN A CA 1
ATOM 667 C C . GLN A 1 82 ? -17.983 3.864 17.067 1.00 89.88 82 GLN A C 1
ATOM 669 O O . GLN A 1 82 ? -18.391 3.945 18.226 1.00 89.88 82 GLN A O 1
ATOM 674 N N . ARG A 1 83 ? -16.733 3.489 16.778 1.00 88.31 83 ARG A N 1
ATOM 675 C CA . ARG A 1 83 ? -15.757 3.090 17.795 1.00 88.31 83 ARG A CA 1
ATOM 676 C C . ARG A 1 83 ? -15.449 4.212 18.785 1.00 88.31 83 ARG A C 1
ATOM 678 O O . ARG A 1 83 ? -15.295 3.946 19.973 1.00 88.31 83 ARG A O 1
ATOM 685 N N . MET A 1 84 ? -15.382 5.460 18.325 1.00 87.75 84 MET A N 1
ATOM 686 C CA . MET A 1 84 ? -15.155 6.608 19.206 1.00 87.75 84 MET A CA 1
ATOM 687 C C . MET A 1 84 ? -16.337 6.861 20.145 1.00 87.75 84 MET A C 1
ATOM 689 O O . MET A 1 84 ? -16.113 7.143 21.319 1.00 87.75 84 MET A O 1
ATOM 693 N N . ILE A 1 85 ? -17.581 6.695 19.681 1.00 88.94 85 ILE A N 1
ATOM 694 C CA . ILE A 1 85 ? -18.773 6.775 20.547 1.00 88.94 85 ILE A CA 1
ATOM 695 C C . ILE A 1 85 ? -18.709 5.700 21.643 1.00 88.94 85 ILE A C 1
ATOM 697 O O . ILE A 1 85 ? -18.957 5.981 22.816 1.00 88.94 85 ILE A O 1
ATOM 701 N N . GLU A 1 86 ? -18.338 4.472 21.286 1.00 88.38 86 GLU A N 1
ATOM 702 C CA . GLU A 1 86 ? -18.196 3.365 22.239 1.00 88.38 86 GLU A CA 1
ATOM 703 C C . GLU A 1 86 ? -17.064 3.596 23.246 1.00 88.38 86 GLU A C 1
ATOM 705 O O . GLU A 1 86 ? -17.246 3.388 24.450 1.00 88.38 86 GLU A O 1
ATOM 710 N N . LEU A 1 87 ? -15.906 4.072 22.781 1.00 87.25 87 LEU A N 1
ATOM 711 C CA . LEU A 1 87 ? -14.776 4.418 23.642 1.00 87.25 87 LEU A CA 1
ATOM 712 C C . LEU A 1 87 ? -15.126 5.557 24.597 1.00 87.25 87 LEU A C 1
ATOM 714 O O . LEU A 1 87 ? -14.793 5.470 25.775 1.00 87.25 87 LEU A O 1
ATOM 718 N N . GLN A 1 88 ? -15.856 6.574 24.137 1.00 85.81 88 GLN A N 1
ATOM 719 C CA . GLN A 1 88 ? -16.298 7.671 24.997 1.00 85.81 88 GLN A CA 1
ATOM 720 C C . GLN A 1 88 ? -17.177 7.170 26.150 1.00 85.81 88 GLN A C 1
ATOM 722 O O . GLN A 1 88 ? -17.075 7.669 27.268 1.00 85.81 88 GLN A O 1
ATOM 727 N N . ASN A 1 89 ? -18.014 6.164 25.894 1.00 86.56 89 ASN A N 1
ATOM 728 C CA . ASN A 1 89 ? -18.909 5.597 26.900 1.00 86.56 89 ASN A CA 1
ATOM 729 C C . ASN A 1 89 ? -18.205 4.625 27.860 1.00 86.56 89 ASN A C 1
ATOM 731 O O . ASN A 1 89 ? -18.619 4.491 29.009 1.00 86.56 89 ASN A O 1
ATOM 735 N N . THR A 1 90 ? -17.160 3.930 27.405 1.00 89.94 90 THR A N 1
ATOM 736 C CA . THR A 1 90 ? -16.485 2.870 28.179 1.00 89.94 90 THR A CA 1
ATOM 737 C C . THR A 1 90 ? -15.213 3.344 28.879 1.00 89.94 90 THR A C 1
ATOM 739 O O . THR A 1 90 ? -14.912 2.902 29.986 1.00 89.94 90 THR A O 1
ATOM 742 N N . SER A 1 91 ? -14.458 4.244 28.252 1.00 86.75 91 SER A N 1
ATOM 743 C CA . SER A 1 91 ? -13.195 4.776 28.760 1.00 86.75 91 SER A CA 1
ATOM 744 C C . SER A 1 91 ? -12.894 6.154 28.145 1.00 86.75 91 SER A C 1
ATOM 746 O O . SER A 1 91 ? -12.113 6.257 27.193 1.00 86.75 91 SER A O 1
ATOM 748 N N . PRO A 1 92 ? -13.450 7.242 28.711 1.00 81.00 92 PRO A N 1
ATOM 749 C CA . PRO A 1 92 ? -13.242 8.604 28.210 1.00 81.00 92 PRO A CA 1
ATOM 750 C C . PRO A 1 92 ? -11.761 8.988 28.063 1.00 81.00 92 PRO A C 1
ATOM 752 O O . PRO A 1 92 ? -11.364 9.586 27.073 1.00 81.00 92 PRO A O 1
ATOM 755 N N . LYS A 1 93 ? -10.905 8.552 29.000 1.00 82.25 93 LYS A N 1
ATOM 756 C CA . LYS A 1 93 ? -9.454 8.810 28.941 1.00 82.25 93 LYS A CA 1
ATOM 757 C C . LYS A 1 93 ? -8.773 8.137 27.746 1.00 82.25 93 LYS A C 1
ATOM 759 O O . LYS A 1 93 ? -7.789 8.662 27.237 1.00 82.25 93 LYS A O 1
ATOM 764 N N . ALA A 1 94 ? -9.256 6.967 27.324 1.00 78.88 94 ALA A N 1
ATOM 765 C CA . ALA A 1 94 ? -8.742 6.297 26.133 1.00 78.88 94 ALA A CA 1
ATOM 766 C C . ALA A 1 94 ? -9.237 6.988 24.856 1.00 78.88 94 ALA A C 1
ATOM 768 O O . ALA A 1 94 ? -8.463 7.120 23.914 1.00 78.88 94 ALA A O 1
ATOM 769 N N . ALA A 1 95 ? -10.482 7.477 24.844 1.00 77.06 95 ALA A N 1
ATOM 770 C CA . ALA A 1 95 ? -11.010 8.275 23.738 1.00 77.06 95 ALA A CA 1
ATOM 771 C C . ALA A 1 95 ? -10.201 9.571 23.529 1.00 77.06 95 ALA A C 1
ATOM 773 O O . ALA A 1 95 ? -9.853 9.885 22.396 1.00 77.06 95 ALA A O 1
ATOM 774 N N . ASP A 1 96 ? -9.807 10.256 24.608 1.00 74.94 96 ASP A N 1
ATOM 775 C CA . ASP A 1 96 ? -8.974 11.466 24.533 1.00 74.94 96 ASP A CA 1
ATOM 776 C C . ASP A 1 96 ? -7.551 11.191 23.996 1.00 74.94 96 ASP A C 1
ATOM 778 O O . ASP A 1 96 ? -6.971 12.027 23.302 1.00 74.94 96 ASP A O 1
ATOM 782 N N . LEU A 1 97 ? -6.979 10.015 24.296 1.00 74.38 97 LEU A N 1
ATOM 783 C CA . LEU A 1 97 ? -5.661 9.587 23.796 1.00 74.38 97 LEU A CA 1
ATOM 784 C C . LEU A 1 97 ? -5.710 9.118 22.332 1.00 74.38 97 LEU A C 1
ATOM 786 O O . LEU A 1 97 ? -4.743 9.297 21.589 1.00 74.38 97 LEU A O 1
ATOM 790 N N . CYS A 1 98 ? -6.830 8.539 21.903 1.00 65.31 98 CYS A N 1
ATOM 791 C CA . CYS A 1 98 ? -7.106 8.172 20.517 1.00 65.31 98 CYS A CA 1
ATOM 792 C C . CYS A 1 98 ? -7.593 9.401 19.727 1.00 65.31 98 CYS A C 1
ATOM 794 O O . CYS A 1 98 ? -8.745 9.481 19.311 1.00 65.31 98 CYS A O 1
ATOM 796 N N . HIS A 1 99 ? -6.701 10.377 19.538 1.00 60.16 99 HIS A N 1
ATOM 797 C CA . HIS A 1 99 ? -6.933 11.591 18.743 1.00 60.16 99 HIS A CA 1
ATOM 798 C C . HIS A 1 99 ? -7.480 11.249 17.328 1.00 60.16 99 HIS A C 1
ATOM 800 O O . HIS A 1 99 ? -7.150 10.183 16.796 1.00 60.16 99 HIS A O 1
ATOM 806 N N . PRO A 1 100 ? -8.308 12.104 16.685 1.00 61.03 100 PRO A N 1
ATOM 807 C CA . PRO A 1 100 ? -9.127 11.703 15.553 1.00 61.03 100 PRO A CA 1
ATOM 808 C C . PRO A 1 100 ? -8.263 11.627 14.294 1.00 61.03 100 PRO A C 1
ATOM 810 O O . PRO A 1 100 ? -7.983 12.642 13.661 1.00 61.03 100 PRO A O 1
ATOM 813 N N . GLY A 1 101 ? -7.823 10.423 13.933 1.00 62.78 101 GLY A N 1
ATOM 814 C CA . GLY A 1 101 ? -7.353 10.152 12.574 1.00 62.78 101 GLY A CA 1
ATOM 815 C C . GLY A 1 101 ? -5.973 9.527 12.400 1.00 62.78 101 GLY A C 1
ATOM 816 O O . GLY A 1 101 ? -5.660 9.153 11.271 1.00 62.78 101 GLY A O 1
ATOM 817 N N . ARG A 1 102 ? -5.157 9.364 13.453 1.00 70.69 102 ARG A N 1
ATOM 818 C CA . ARG A 1 102 ? -3.849 8.691 13.301 1.00 70.69 102 ARG A CA 1
ATOM 819 C C . ARG A 1 102 ? -4.034 7.226 12.902 1.00 70.69 102 ARG A C 1
ATOM 821 O O . ARG A 1 102 ? -4.859 6.523 13.488 1.00 70.69 102 ARG A O 1
ATOM 828 N N . GLY A 1 103 ? -3.299 6.777 11.890 1.00 76.94 103 GLY A N 1
ATOM 829 C CA . GLY A 1 103 ? -3.329 5.415 11.364 1.00 76.94 103 GLY A CA 1
ATOM 830 C C . GLY A 1 103 ? -4.547 5.049 10.509 1.00 76.94 103 GLY A C 1
ATOM 831 O O . GLY A 1 103 ? -4.619 3.918 10.023 1.00 76.94 103 GLY A O 1
ATOM 832 N N . LEU A 1 104 ? -5.508 5.959 10.287 1.00 88.12 104 LEU A N 1
ATOM 833 C CA . LEU A 1 104 ? -6.678 5.655 9.448 1.00 88.12 104 LEU A CA 1
ATOM 834 C C . LEU A 1 104 ? -6.302 5.458 7.975 1.00 88.12 104 LEU A C 1
ATOM 836 O O . LEU A 1 104 ? -6.999 4.733 7.271 1.00 88.12 104 LEU A O 1
ATOM 840 N N . CYS A 1 105 ? -5.189 6.041 7.520 1.00 90.38 105 CYS A N 1
ATOM 841 C CA . CYS A 1 105 ? -4.653 5.838 6.173 1.00 90.38 105 CYS A CA 1
ATOM 842 C C . CYS A 1 105 ? -4.408 4.346 5.883 1.00 90.38 105 CYS A C 1
ATOM 844 O O . CYS A 1 105 ? -4.857 3.836 4.859 1.00 90.38 105 CYS A O 1
ATOM 846 N N . HIS A 1 106 ? -3.821 3.609 6.833 1.00 92.19 106 HIS A N 1
ATOM 847 C CA . HIS A 1 106 ? -3.593 2.167 6.709 1.00 92.19 106 HIS A CA 1
ATOM 848 C C . HIS A 1 106 ? -4.904 1.393 6.595 1.00 92.19 106 HIS A C 1
ATOM 850 O O . HIS A 1 106 ? -5.018 0.483 5.775 1.00 92.19 106 HIS A O 1
ATOM 856 N N . GLN A 1 107 ? -5.919 1.769 7.379 1.00 93.69 107 GLN A N 1
ATOM 857 C CA . GLN A 1 107 ? -7.245 1.154 7.287 1.00 93.69 107 GLN A CA 1
ATOM 858 C C . GLN A 1 107 ? -7.902 1.447 5.937 1.00 93.69 107 GLN A C 1
ATOM 860 O O . GLN A 1 107 ? -8.432 0.533 5.307 1.00 93.69 107 GLN A O 1
ATOM 865 N N . GLN A 1 108 ? -7.809 2.688 5.455 1.00 95.50 108 GLN A N 1
ATOM 866 C CA . GLN A 1 108 ? -8.321 3.067 4.141 1.00 95.50 108 GLN A CA 1
ATOM 867 C C . GLN A 1 108 ? -7.641 2.257 3.040 1.00 95.50 108 GLN A C 1
ATOM 869 O O . GLN A 1 108 ? -8.338 1.706 2.195 1.00 95.50 108 GLN A O 1
ATOM 874 N N . TRP A 1 109 ? -6.318 2.085 3.075 1.00 96.69 109 TRP A N 1
ATOM 875 C CA . TRP A 1 109 ? -5.612 1.263 2.089 1.00 96.69 109 TRP A CA 1
ATOM 876 C C . TRP A 1 109 ? -6.042 -0.204 2.128 1.00 96.69 109 TRP A C 1
ATOM 878 O O . TRP A 1 109 ? -6.231 -0.812 1.077 1.00 96.69 109 TRP A O 1
ATOM 888 N N . LEU A 1 110 ? -6.257 -0.783 3.312 1.00 96.50 110 LEU A N 1
ATOM 889 C CA . LEU A 1 110 ? -6.771 -2.152 3.420 1.00 96.50 110 LEU A CA 1
ATOM 890 C C . LEU A 1 110 ? -8.172 -2.282 2.810 1.00 96.50 110 LEU A C 1
ATOM 892 O O . LEU A 1 110 ? -8.433 -3.235 2.072 1.00 96.50 110 LEU A O 1
ATOM 896 N N . VAL A 1 111 ? -9.055 -1.314 3.070 1.00 97.75 111 VAL A N 1
ATOM 897 C CA . VAL A 1 111 ? -10.406 -1.287 2.496 1.00 97.75 111 VAL A CA 1
ATOM 898 C C . VAL A 1 111 ? -10.355 -1.081 0.981 1.00 97.75 111 VAL A C 1
ATOM 900 O O . VAL A 1 111 ? -11.003 -1.829 0.252 1.00 97.75 111 VAL A O 1
ATOM 903 N N . MET A 1 112 ? -9.542 -0.143 0.487 1.00 98.25 112 MET A N 1
ATOM 904 C CA . MET A 1 112 ? -9.335 0.071 -0.947 1.00 98.25 112 MET A CA 1
ATOM 905 C C . MET A 1 112 ? -8.861 -1.211 -1.628 1.00 98.25 112 MET A C 1
ATOM 907 O O . MET A 1 112 ? -9.463 -1.651 -2.602 1.00 98.25 112 MET A O 1
ATOM 911 N N . LYS A 1 113 ? -7.828 -1.856 -1.077 1.00 98.19 113 LYS A N 1
ATOM 912 C CA . LYS A 1 113 ? -7.272 -3.102 -1.609 1.00 98.19 113 LYS A CA 1
ATOM 913 C C . LYS A 1 113 ? -8.307 -4.224 -1.647 1.00 98.19 113 LYS A C 1
ATOM 915 O O . LYS A 1 113 ? -8.393 -4.943 -2.639 1.00 98.19 113 LYS A O 1
ATOM 920 N N . ARG A 1 114 ? -9.126 -4.351 -0.597 1.00 98.31 114 ARG A N 1
ATOM 921 C CA . ARG A 1 114 ? -10.251 -5.297 -0.558 1.00 98.31 114 ARG A CA 1
ATOM 922 C C . ARG A 1 114 ? -11.250 -5.013 -1.684 1.00 98.31 114 ARG A C 1
ATOM 924 O O . ARG A 1 114 ? -11.583 -5.929 -2.428 1.00 98.31 114 ARG A O 1
ATOM 931 N N . ILE A 1 115 ? -11.691 -3.760 -1.831 1.00 98.25 115 ILE A N 1
ATOM 932 C CA . ILE A 1 115 ? -12.678 -3.355 -2.845 1.00 98.25 115 ILE A CA 1
ATOM 933 C C . ILE A 1 115 ? -12.133 -3.566 -4.266 1.00 98.25 115 ILE A C 1
ATOM 935 O O . ILE A 1 115 ? -12.830 -4.151 -5.094 1.00 98.25 115 ILE A O 1
ATOM 939 N N . LEU A 1 116 ? -10.897 -3.137 -4.537 1.00 98.19 116 LEU A N 1
ATOM 940 C CA . LEU A 1 116 ? -10.225 -3.300 -5.832 1.00 98.19 116 LEU A CA 1
ATOM 941 C C . LEU A 1 116 ? -10.156 -4.771 -6.244 1.00 98.19 116 LEU A C 1
ATOM 943 O O . LEU A 1 116 ? -10.550 -5.124 -7.357 1.00 98.19 116 LEU A O 1
ATOM 947 N N . ARG A 1 117 ? -9.746 -5.642 -5.321 1.00 97.88 117 ARG A N 1
ATOM 948 C CA . ARG A 1 117 ? -9.663 -7.078 -5.578 1.00 97.88 117 ARG A CA 1
ATOM 949 C C . ARG A 1 117 ? -11.036 -7.707 -5.801 1.00 97.88 117 ARG A C 1
ATOM 951 O O . ARG A 1 117 ? -11.231 -8.422 -6.774 1.00 97.88 117 ARG A O 1
ATOM 958 N N . GLU A 1 118 ? -11.986 -7.468 -4.901 1.00 98.06 118 GLU A N 1
ATOM 959 C CA . GLU A 1 118 ? -13.268 -8.188 -4.898 1.00 98.06 118 GLU A CA 1
ATOM 960 C C . GLU A 1 118 ? -14.234 -7.707 -5.981 1.00 98.06 118 GLU A C 1
ATOM 962 O O . GLU A 1 118 ? -14.944 -8.526 -6.562 1.00 98.06 118 GLU A O 1
ATOM 967 N N . LYS A 1 119 ? -14.275 -6.399 -6.261 1.00 97.69 119 LYS A N 1
ATOM 968 C CA . LYS A 1 119 ? -15.207 -5.833 -7.247 1.00 97.69 119 LYS A CA 1
ATOM 969 C C . LYS A 1 119 ? -14.620 -5.755 -8.653 1.00 97.69 119 LYS A C 1
ATOM 971 O O . LYS A 1 119 ? -15.367 -5.909 -9.614 1.00 97.69 119 LYS A O 1
ATOM 976 N N . TYR A 1 120 ? -13.317 -5.504 -8.770 1.00 96.69 120 TYR A N 1
ATOM 977 C CA . TYR A 1 120 ? -12.677 -5.199 -10.054 1.00 96.69 120 TYR A CA 1
ATOM 978 C C . TYR A 1 120 ? -11.608 -6.221 -10.460 1.00 96.69 120 TYR A C 1
ATOM 980 O O . TYR A 1 120 ? -11.112 -6.157 -11.580 1.00 96.69 120 TYR A O 1
ATOM 988 N N . GLY A 1 121 ? -11.246 -7.170 -9.587 1.00 97.00 121 GLY A N 1
ATOM 989 C CA . GLY A 1 121 ? -10.170 -8.130 -9.859 1.00 97.00 121 GLY A CA 1
ATOM 990 C C . GLY A 1 121 ? -8.781 -7.487 -9.924 1.00 97.00 121 GLY A C 1
ATOM 991 O O . GLY A 1 121 ? -7.873 -8.060 -10.520 1.00 97.00 121 GLY A O 1
ATOM 992 N N . ILE A 1 122 ? -8.612 -6.293 -9.345 1.00 96.12 122 ILE A N 1
ATOM 993 C CA . ILE A 1 122 ? -7.370 -5.520 -9.406 1.00 96.12 122 ILE A CA 1
ATOM 994 C C . ILE A 1 122 ? -6.492 -5.852 -8.195 1.00 96.12 122 ILE A C 1
ATOM 996 O O . ILE A 1 122 ? -6.836 -5.551 -7.050 1.00 96.12 122 ILE A O 1
ATOM 1000 N N . GLU A 1 123 ? -5.319 -6.430 -8.453 1.00 96.06 123 GLU A N 1
ATOM 1001 C CA . GLU A 1 123 ? -4.299 -6.708 -7.436 1.00 96.06 123 GLU A CA 1
ATOM 1002 C C . GLU A 1 123 ? -3.400 -5.485 -7.214 1.00 96.06 123 GLU A C 1
ATOM 1004 O O . GLU A 1 123 ? -2.320 -5.370 -7.793 1.00 96.06 123 GLU A O 1
ATOM 1009 N N . TRP A 1 124 ? -3.854 -4.554 -6.376 1.00 96.69 124 TRP A N 1
ATOM 1010 C CA . TRP A 1 124 ? -3.129 -3.326 -6.021 1.00 96.69 124 TRP A CA 1
ATOM 1011 C C . TRP A 1 124 ? -2.204 -3.506 -4.802 1.00 96.69 124 TRP A C 1
ATOM 1013 O O . TRP A 1 124 ? -2.552 -4.187 -3.826 1.00 96.69 124 TRP A O 1
ATOM 1023 N N . MET A 1 125 ? -1.019 -2.893 -4.849 1.00 96.19 125 MET A N 1
ATOM 1024 C CA . MET A 1 125 ? -0.081 -2.790 -3.730 1.00 96.19 125 MET A CA 1
ATOM 1025 C C . MET A 1 125 ? -0.259 -1.460 -2.995 1.00 96.19 125 MET A C 1
ATOM 1027 O O . MET A 1 125 ? -0.214 -0.399 -3.602 1.00 96.19 125 MET A O 1
ATOM 1031 N N . THR A 1 126 ? -0.438 -1.508 -1.674 1.00 95.56 126 THR A N 1
ATOM 1032 C CA . THR A 1 126 ? -0.636 -0.293 -0.869 1.00 95.56 126 THR A CA 1
ATOM 1033 C C . THR A 1 126 ? 0.647 0.541 -0.781 1.00 95.56 126 THR A C 1
ATOM 1035 O O . THR A 1 126 ? 1.742 -0.011 -0.933 1.00 95.56 126 THR A O 1
ATOM 1038 N N . PRO A 1 127 ? 0.567 1.835 -0.416 1.00 94.31 127 PRO A N 1
ATOM 1039 C CA . PRO A 1 127 ? 1.756 2.654 -0.183 1.00 94.31 127 PRO A CA 1
ATOM 1040 C C . PRO A 1 127 ? 2.741 2.034 0.819 1.00 94.31 127 PRO A C 1
ATOM 1042 O O . PRO A 1 127 ? 3.944 2.059 0.578 1.00 94.31 127 PRO A O 1
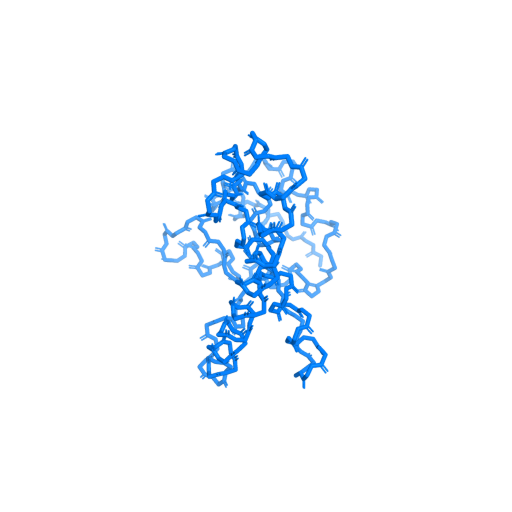ATOM 1045 N N . ALA A 1 128 ? 2.257 1.395 1.890 1.00 92.31 128 ALA A N 1
ATOM 1046 C CA . ALA A 1 128 ? 3.110 0.689 2.852 1.00 92.31 128 ALA A CA 1
ATOM 1047 C C . ALA A 1 128 ? 3.777 -0.574 2.272 1.00 92.31 128 ALA A C 1
ATOM 1049 O O . ALA A 1 128 ? 4.897 -0.913 2.651 1.00 92.31 128 ALA A O 1
ATOM 1050 N N . GLU A 1 129 ? 3.117 -1.280 1.349 1.00 92.81 129 GLU A N 1
ATOM 1051 C CA . GLU A 1 129 ? 3.718 -2.422 0.650 1.00 92.81 129 GLU A CA 1
ATOM 1052 C C . GLU A 1 129 ? 4.744 -1.976 -0.396 1.00 92.81 129 GLU A C 1
ATOM 1054 O O . GLU A 1 129 ? 5.773 -2.636 -0.538 1.00 92.81 129 GLU A O 1
ATOM 1059 N N . MET A 1 130 ? 4.474 -0.874 -1.103 1.00 93.88 130 MET A N 1
ATOM 1060 C CA . MET A 1 130 ? 5.392 -0.270 -2.072 1.00 93.88 130 MET A CA 1
ATOM 1061 C C . MET A 1 130 ? 6.606 0.366 -1.389 1.00 93.88 130 MET A C 1
ATOM 1063 O O . MET A 1 130 ? 7.704 0.340 -1.934 1.00 93.88 130 MET A O 1
ATOM 1067 N N . ASN A 1 131 ? 6.441 0.869 -0.164 1.00 91.44 131 ASN A N 1
ATOM 1068 C CA . ASN A 1 131 ? 7.477 1.584 0.575 1.00 91.44 131 ASN A CA 1
ATOM 1069 C C . ASN A 1 131 ? 7.749 0.930 1.941 1.00 91.44 131 ASN A C 1
ATOM 1071 O O . ASN A 1 131 ? 7.528 1.549 2.981 1.00 91.44 131 ASN A O 1
ATOM 1075 N N . PRO A 1 132 ? 8.285 -0.303 1.979 1.00 86.81 132 PRO A N 1
ATOM 1076 C CA . PRO A 1 132 ? 8.485 -1.057 3.225 1.00 86.81 132 PRO A CA 1
ATOM 1077 C C . PRO A 1 132 ? 9.503 -0.424 4.193 1.00 86.81 132 PRO A C 1
ATOM 1079 O O . PRO A 1 132 ? 9.652 -0.885 5.322 1.00 86.81 132 PRO A O 1
ATOM 1082 N N . PHE A 1 133 ? 10.232 0.602 3.748 1.00 84.50 133 PHE A N 1
ATOM 1083 C CA . PHE A 1 133 ? 11.234 1.333 4.530 1.00 84.50 133 PHE A CA 1
ATOM 1084 C C . PHE A 1 133 ? 10.748 2.712 4.989 1.00 84.50 133 PHE A C 1
ATOM 1086 O O . PHE A 1 133 ? 11.490 3.419 5.668 1.00 84.50 133 PHE A O 1
ATOM 1093 N N . ILE A 1 134 ? 9.514 3.084 4.639 1.00 85.62 134 ILE A N 1
ATOM 1094 C CA . ILE A 1 134 ? 8.865 4.315 5.082 1.00 85.62 134 ILE A CA 1
ATOM 1095 C C . ILE A 1 134 ? 7.857 3.954 6.173 1.00 85.62 134 ILE A C 1
ATOM 1097 O O . ILE A 1 134 ? 7.048 3.038 6.024 1.00 85.62 134 ILE A O 1
ATOM 1101 N N . VAL A 1 135 ? 7.914 4.680 7.288 1.00 84.31 135 VAL A N 1
ATOM 1102 C CA . VAL A 1 135 ? 6.903 4.588 8.343 1.00 84.31 135 VAL A CA 1
ATOM 1103 C C . VAL A 1 135 ? 5.838 5.636 8.058 1.00 84.31 135 VAL A C 1
ATOM 1105 O O . VAL A 1 135 ? 6.116 6.831 8.111 1.00 84.31 135 VAL A O 1
ATOM 1108 N N . PHE A 1 136 ? 4.629 5.175 7.760 1.00 82.94 136 PHE A N 1
ATOM 1109 C CA . PHE A 1 136 ? 3.456 6.028 7.593 1.00 82.94 136 PHE A CA 1
ATOM 1110 C C . PHE A 1 136 ? 2.706 6.142 8.930 1.00 82.94 136 PHE A C 1
ATOM 1112 O O . PHE A 1 136 ? 2.462 5.111 9.566 1.00 82.94 136 PHE A O 1
ATOM 1119 N N . ASP A 1 137 ? 2.345 7.365 9.332 1.00 74.06 137 ASP A N 1
ATOM 1120 C CA . ASP A 1 137 ? 1.473 7.679 10.488 1.00 74.06 137 ASP A CA 1
ATOM 1121 C C . ASP A 1 137 ? 0.012 7.879 10.043 1.00 74.06 137 ASP A C 1
ATOM 1123 O O . ASP A 1 137 ? -0.216 8.361 8.908 1.00 74.06 137 ASP A O 1
#

pLDDT: mean 90.78, std 7.63, range [60.16, 98.31]

Radius of gyration: 17.97 Å; Cα contacts (8 Å, |Δi|>4): 114; chains: 1; bounding box: 41×26×46 Å